Protein AF-A0A355F5K4-F1 (afdb_monomer_lite)

Radius of gyration: 19.3 Å; chains: 1; bounding box: 52×36×51 Å

Structure (mmCIF, N/CA/C/O backbone):
data_AF-A0A355F5K4-F1
#
_entry.id   AF-A0A355F5K4-F1
#
loop_
_atom_site.group_PDB
_atom_site.id
_atom_site.type_symbol
_atom_site.label_atom_id
_atom_site.label_alt_id
_atom_site.label_comp_id
_atom_site.label_asym_id
_atom_site.label_entity_id
_atom_site.label_seq_id
_atom_site.pdbx_PDB_ins_code
_atom_site.Cartn_x
_atom_site.Cartn_y
_atom_site.Cartn_z
_atom_site.occupancy
_atom_site.B_iso_or_equiv
_atom_site.auth_seq_id
_atom_site.auth_comp_id
_atom_site.auth_asym_id
_atom_site.auth_atom_id
_atom_site.pdbx_PDB_model_num
ATOM 1 N N . MET A 1 1 ? -11.980 22.132 18.152 1.00 31.72 1 MET A N 1
ATOM 2 C CA . MET A 1 1 ? -11.226 21.312 17.180 1.00 31.72 1 MET A CA 1
ATOM 3 C C . MET A 1 1 ? -9.846 21.057 17.759 1.00 31.72 1 MET A C 1
ATOM 5 O O . MET A 1 1 ? -8.986 21.920 17.673 1.00 31.72 1 MET A O 1
ATOM 9 N N . THR A 1 2 ? -9.662 19.933 18.444 1.00 28.78 2 THR A N 1
ATOM 10 C CA . THR A 1 2 ? -8.418 19.600 19.151 1.00 28.78 2 THR A CA 1
ATOM 11 C C . THR A 1 2 ? -7.725 18.471 18.403 1.00 28.78 2 THR A C 1
ATOM 13 O O . THR A 1 2 ? -8.193 17.338 18.407 1.00 28.78 2 THR A O 1
ATOM 16 N N . ARG A 1 3 ? -6.619 18.805 17.732 1.00 38.41 3 ARG A N 1
ATOM 17 C CA . ARG A 1 3 ? -5.673 17.837 17.172 1.00 38.41 3 ARG A CA 1
ATOM 18 C C . ARG A 1 3 ? -5.048 17.081 18.347 1.00 38.41 3 ARG A C 1
ATOM 20 O O . ARG A 1 3 ? -4.345 17.695 19.145 1.00 38.41 3 ARG A O 1
ATOM 27 N N . LYS A 1 4 ? -5.341 15.789 18.495 1.00 32.34 4 LYS A N 1
ATOM 28 C CA . LYS A 1 4 ? -4.621 14.920 19.432 1.00 32.34 4 LYS A CA 1
ATOM 29 C C . LYS A 1 4 ? -3.509 14.215 18.670 1.00 32.34 4 LYS A C 1
ATOM 31 O O . LYS A 1 4 ? -3.730 13.226 17.986 1.00 32.34 4 LYS A O 1
ATOM 36 N N . THR A 1 5 ? -2.322 14.791 18.774 1.00 38.12 5 THR A N 1
ATOM 37 C CA . THR A 1 5 ? -1.051 14.191 18.382 1.00 38.12 5 THR A CA 1
ATOM 38 C C . THR A 1 5 ? -0.772 13.026 19.336 1.00 38.12 5 THR A C 1
ATOM 40 O O . THR A 1 5 ? -0.577 13.260 20.528 1.00 38.12 5 THR A O 1
ATOM 43 N N . LEU A 1 6 ? -0.783 11.780 18.854 1.00 33.88 6 LEU A N 1
ATOM 44 C CA . LEU A 1 6 ? -0.252 10.649 19.619 1.00 33.88 6 LEU A CA 1
ATOM 45 C C . LEU A 1 6 ? 1.253 10.544 19.344 1.00 33.88 6 LEU A C 1
ATOM 47 O O . LEU A 1 6 ? 1.673 10.100 18.279 1.00 33.88 6 LEU A O 1
ATOM 51 N N . ALA A 1 7 ? 2.058 10.978 20.311 1.00 33.78 7 ALA A N 1
ATOM 52 C CA . ALA A 1 7 ? 3.483 10.680 20.370 1.00 33.78 7 ALA A CA 1
ATOM 53 C C . ALA A 1 7 ? 3.666 9.331 21.087 1.00 33.78 7 ALA A C 1
ATOM 55 O O . ALA A 1 7 ? 3.285 9.195 22.249 1.00 33.78 7 ALA A O 1
ATOM 56 N N . ILE A 1 8 ? 4.229 8.334 20.401 1.00 35.16 8 ILE A N 1
ATOM 57 C CA . ILE A 1 8 ? 4.564 7.021 20.973 1.00 35.16 8 ILE A CA 1
ATOM 58 C C . ILE A 1 8 ? 6.081 6.975 21.173 1.00 35.16 8 ILE A C 1
ATOM 60 O O . ILE A 1 8 ? 6.841 7.168 20.228 1.00 35.16 8 ILE A O 1
ATOM 64 N N . ALA A 1 9 ? 6.507 6.772 22.421 1.00 34.44 9 ALA A N 1
ATOM 65 C CA . ALA A 1 9 ? 7.891 6.854 22.871 1.00 34.44 9 ALA A CA 1
ATOM 66 C C . ALA A 1 9 ? 8.633 5.498 22.860 1.00 34.44 9 ALA A C 1
ATOM 68 O O . ALA A 1 9 ? 8.080 4.474 23.246 1.00 34.44 9 ALA A O 1
ATOM 69 N N . ALA A 1 10 ? 9.916 5.589 22.485 1.00 33.44 10 ALA A N 1
ATOM 70 C CA . ALA A 1 10 ? 11.109 4.852 22.931 1.00 33.44 10 ALA A CA 1
ATOM 71 C C . ALA A 1 10 ? 11.156 3.306 22.870 1.00 33.44 10 ALA A C 1
ATOM 73 O O . ALA A 1 10 ? 10.659 2.605 23.747 1.00 33.44 10 ALA A O 1
ATOM 74 N N . PHE A 1 11 ? 11.942 2.787 21.915 1.00 35.91 11 PHE A N 1
ATOM 75 C CA . PHE A 1 11 ? 12.491 1.427 21.940 1.00 35.91 11 PHE A CA 1
ATOM 76 C C . PHE A 1 11 ? 13.934 1.476 22.462 1.00 35.91 11 PHE A C 1
ATOM 78 O O . PHE A 1 11 ? 14.840 1.931 21.767 1.00 35.91 11 PHE A O 1
ATOM 85 N N . ALA A 1 12 ? 14.154 1.025 23.696 1.00 38.22 12 ALA A N 1
ATOM 86 C CA . ALA A 1 12 ? 15.488 0.744 24.213 1.00 38.22 12 ALA A CA 1
ATOM 87 C C . ALA A 1 12 ? 15.751 -0.761 24.070 1.00 38.22 12 ALA A C 1
ATOM 89 O O . ALA A 1 12 ? 15.174 -1.563 24.801 1.00 38.22 12 ALA A O 1
ATOM 90 N N . LEU A 1 13 ? 16.623 -1.150 23.139 1.00 39.88 13 LEU A N 1
ATOM 91 C CA . LEU A 1 13 ? 17.171 -2.505 23.081 1.00 39.88 13 LEU A CA 1
ATOM 92 C C . LEU A 1 13 ? 18.692 -2.436 23.033 1.00 39.88 13 LEU A C 1
ATOM 94 O O . LEU A 1 13 ? 19.302 -2.258 21.983 1.00 39.88 13 LEU A O 1
ATOM 98 N N . GLY A 1 14 ? 19.298 -2.606 24.204 1.00 42.66 14 GLY A N 1
ATOM 99 C CA . GLY A 1 14 ? 20.674 -3.055 24.311 1.00 42.66 14 GLY A CA 1
ATOM 100 C C . GLY A 1 14 ? 20.700 -4.577 24.274 1.00 42.66 14 GLY A C 1
ATOM 101 O O . GLY A 1 14 ? 20.358 -5.203 25.268 1.00 42.66 14 GLY A O 1
ATOM 102 N N . PHE A 1 15 ? 21.129 -5.163 23.158 1.00 43.34 15 PHE A N 1
ATOM 103 C CA . PHE A 1 15 ? 21.708 -6.506 23.138 1.00 43.34 15 PHE A CA 1
ATOM 104 C C . PHE A 1 15 ? 22.857 -6.538 22.130 1.00 43.34 15 PHE A C 1
ATOM 106 O O . PHE A 1 15 ? 22.666 -6.628 20.921 1.00 43.34 15 PHE A O 1
ATOM 113 N N . ALA A 1 16 ? 24.071 -6.434 22.666 1.00 42.97 16 ALA A N 1
ATOM 114 C CA . ALA A 1 16 ? 25.299 -6.728 21.954 1.00 42.97 16 ALA A CA 1
ATOM 115 C C . ALA A 1 16 ? 25.575 -8.234 22.053 1.00 42.97 16 ALA A C 1
ATOM 117 O O . ALA A 1 16 ? 26.016 -8.714 23.093 1.00 42.97 16 ALA A O 1
ATOM 118 N N . THR A 1 17 ? 25.356 -8.967 20.965 1.00 43.00 17 THR A N 1
ATOM 119 C CA . THR A 1 17 ? 26.033 -10.244 20.701 1.00 43.00 17 THR A CA 1
ATOM 120 C C . THR A 1 17 ? 26.325 -10.319 19.210 1.00 43.00 17 THR A C 1
ATOM 122 O O . THR A 1 17 ? 25.416 -10.364 18.389 1.00 43.00 17 THR A O 1
ATOM 125 N N . THR A 1 18 ? 27.600 -10.270 18.852 1.00 49.81 18 THR A N 1
ATOM 126 C CA . THR A 1 18 ? 28.104 -10.348 17.482 1.00 49.81 18 THR A CA 1
ATOM 127 C C . THR A 1 18 ? 28.277 -11.808 17.060 1.00 49.81 18 THR A C 1
ATOM 129 O O . THR A 1 18 ? 28.951 -12.578 17.738 1.00 49.81 18 THR A O 1
ATOM 132 N N . GLY A 1 19 ? 27.700 -12.179 15.912 1.00 48.78 19 GLY A N 1
ATOM 133 C CA . GLY A 1 19 ? 27.980 -13.440 15.212 1.00 48.78 19 GLY A CA 1
ATOM 134 C C . GLY A 1 19 ? 26.723 -14.166 14.720 1.00 48.78 19 GLY A C 1
ATOM 135 O O . GLY A 1 19 ? 25.988 -14.721 15.522 1.00 48.78 19 GLY A O 1
ATOM 136 N N . ALA A 1 20 ? 26.521 -14.191 13.394 1.00 44.47 20 ALA A N 1
ATOM 137 C CA . ALA A 1 20 ? 25.478 -14.921 12.641 1.00 44.47 20 ALA A CA 1
ATOM 138 C C . ALA A 1 20 ? 24.049 -14.322 12.535 1.00 44.47 20 ALA A C 1
ATOM 140 O O . ALA A 1 20 ? 23.107 -15.049 12.218 1.00 44.47 20 ALA A O 1
ATOM 141 N N . PHE A 1 21 ? 23.876 -13.005 12.699 1.00 48.97 21 PHE A N 1
ATOM 142 C CA . PHE A 1 21 ? 22.560 -12.344 12.573 1.00 48.97 21 PHE A CA 1
ATOM 143 C C . PHE A 1 21 ? 22.113 -12.046 11.127 1.00 48.97 21 PHE A C 1
ATOM 145 O O . PHE A 1 21 ? 20.921 -12.060 10.846 1.00 48.97 21 PHE A O 1
ATOM 152 N N . ALA A 1 22 ? 23.029 -11.854 10.172 1.00 49.38 22 ALA A N 1
ATOM 153 C CA . ALA A 1 22 ? 22.665 -11.317 8.852 1.00 49.38 22 ALA A CA 1
ATOM 154 C C . ALA A 1 22 ? 21.689 -12.195 8.033 1.00 49.38 22 ALA A C 1
ATOM 156 O O . ALA A 1 22 ? 20.838 -11.657 7.337 1.00 49.38 22 ALA A O 1
ATOM 157 N N . ALA A 1 23 ? 21.766 -13.529 8.137 1.00 48.91 23 ALA A N 1
ATOM 158 C CA . ALA A 1 23 ? 20.854 -14.433 7.421 1.00 48.91 23 ALA A CA 1
ATOM 159 C C . ALA A 1 23 ? 19.557 -14.740 8.196 1.00 48.91 23 ALA A C 1
ATOM 161 O O . ALA A 1 23 ? 18.556 -15.121 7.599 1.00 48.91 23 ALA A O 1
ATOM 162 N N . GLN A 1 24 ? 19.559 -14.574 9.524 1.00 50.72 24 GLN A N 1
ATOM 163 C CA . GLN A 1 24 ? 18.364 -14.773 10.353 1.00 50.72 24 GLN A CA 1
ATOM 164 C C . GLN A 1 24 ? 17.443 -13.544 10.291 1.00 50.72 24 GLN A C 1
ATOM 166 O O . GLN A 1 24 ? 16.222 -13.697 10.268 1.00 50.72 24 GLN A O 1
ATOM 171 N N . ASN A 1 25 ? 18.015 -12.341 10.163 1.00 55.59 25 ASN A N 1
ATOM 172 C CA . ASN A 1 25 ? 17.287 -11.069 10.127 1.00 55.59 25 ASN A CA 1
ATOM 173 C C . ASN A 1 25 ? 16.289 -10.939 8.962 1.00 55.59 25 ASN A C 1
ATOM 175 O O . ASN A 1 25 ? 15.303 -10.221 9.105 1.00 55.59 25 ASN A O 1
ATOM 179 N N . GLU A 1 26 ? 16.473 -11.653 7.843 1.00 61.31 26 GLU A N 1
AT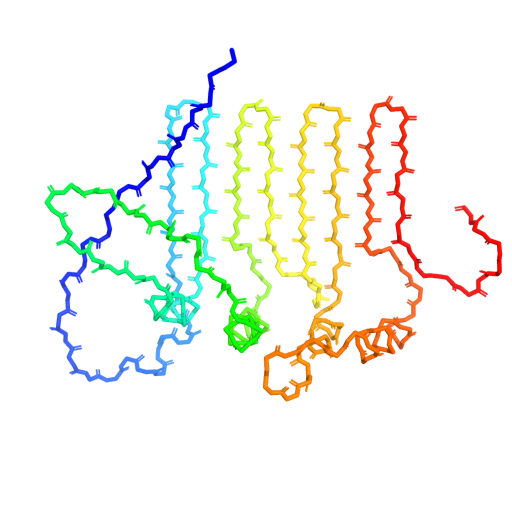OM 180 C CA . GLU A 1 26 ? 15.500 -11.624 6.734 1.00 61.31 26 GLU A CA 1
ATOM 181 C C . GLU A 1 26 ? 14.171 -12.321 7.071 1.00 61.31 26 GLU A C 1
ATOM 183 O O . GLU A 1 26 ? 13.155 -12.062 6.426 1.00 61.31 26 GLU A O 1
ATOM 188 N N . THR A 1 27 ? 14.172 -13.192 8.087 1.00 68.69 27 THR A N 1
ATOM 189 C CA . THR A 1 27 ? 12.993 -13.963 8.522 1.00 68.69 27 THR A CA 1
ATOM 190 C C . THR A 1 27 ? 12.395 -13.480 9.840 1.00 68.69 27 THR A C 1
ATOM 192 O O . THR A 1 27 ? 11.302 -13.913 10.205 1.00 68.69 27 THR A O 1
ATOM 195 N N . LEU A 1 28 ? 13.091 -12.599 10.564 1.00 85.56 28 LEU A N 1
ATOM 196 C CA . LEU A 1 28 ? 12.643 -12.083 11.854 1.00 85.56 28 LEU A CA 1
ATOM 197 C C . LEU A 1 28 ? 11.663 -10.920 11.672 1.00 85.56 28 LEU A C 1
ATOM 199 O O . LEU A 1 28 ? 11.832 -10.064 10.804 1.00 85.56 28 LEU A O 1
ATOM 203 N N . TRP A 1 29 ? 10.654 -10.876 12.542 1.00 89.94 29 TRP A N 1
ATOM 204 C CA . TRP A 1 29 ? 9.606 -9.859 12.545 1.00 89.94 29 TRP A CA 1
ATOM 205 C C . TRP A 1 29 ? 9.590 -9.112 13.874 1.00 89.94 29 TRP A C 1
ATOM 207 O O . TRP A 1 29 ? 9.665 -9.711 14.947 1.00 89.94 29 TRP A O 1
ATOM 217 N N . ILE A 1 30 ? 9.456 -7.794 13.793 1.00 88.88 30 ILE A N 1
ATOM 218 C CA . ILE A 1 30 ? 9.153 -6.925 14.921 1.00 88.88 30 ILE A CA 1
ATOM 219 C C . ILE A 1 30 ? 7.640 -6.733 14.960 1.00 88.88 30 ILE A C 1
ATOM 221 O O . ILE A 1 30 ? 7.031 -6.246 14.006 1.00 88.88 30 ILE A O 1
ATOM 225 N N . HIS A 1 31 ? 7.048 -7.104 16.091 1.00 91.38 31 HIS A N 1
ATOM 226 C CA . HIS A 1 31 ? 5.632 -6.923 16.379 1.00 91.38 31 HIS A CA 1
ATOM 227 C C . HIS A 1 31 ? 5.477 -5.834 17.437 1.00 91.38 31 HIS A C 1
ATOM 229 O O . HIS A 1 31 ? 5.887 -6.010 18.584 1.00 91.38 31 HIS A O 1
ATOM 235 N N . VAL A 1 32 ? 4.872 -4.713 17.062 1.00 88.00 32 VAL A N 1
ATOM 236 C CA . VAL A 1 32 ? 4.508 -3.635 17.981 1.00 88.00 32 VAL A CA 1
ATOM 237 C C . VAL A 1 32 ? 2.998 -3.639 18.128 1.00 88.00 32 VAL A C 1
ATOM 239 O O . VAL A 1 32 ? 2.265 -3.541 17.145 1.00 88.00 32 VAL A O 1
ATOM 242 N N . HIS A 1 33 ? 2.532 -3.759 19.366 1.00 85.94 33 HIS A N 1
ATOM 243 C CA . HIS A 1 33 ? 1.116 -3.759 19.684 1.00 85.94 33 HIS A CA 1
ATOM 244 C C . HIS A 1 33 ? 0.850 -2.720 20.767 1.00 85.94 33 HIS A C 1
ATOM 246 O O . HIS A 1 33 ? 1.341 -2.848 21.888 1.00 85.94 33 HIS A O 1
ATOM 252 N N . VAL A 1 34 ? 0.077 -1.694 20.433 1.00 84.94 34 VAL A N 1
ATOM 253 C CA . VAL A 1 34 ? -0.289 -0.618 21.353 1.00 84.94 34 VAL A CA 1
ATOM 254 C C . VAL A 1 34 ? -1.783 -0.712 21.608 1.00 84.94 34 VAL A C 1
ATOM 256 O O . VAL A 1 34 ? -2.580 -0.680 20.674 1.00 84.94 34 VAL A O 1
ATOM 259 N N . LYS A 1 35 ? -2.147 -0.858 22.881 1.00 82.56 35 LYS A N 1
ATOM 260 C CA . LYS A 1 35 ? -3.529 -0.797 23.355 1.00 82.56 35 LYS A CA 1
ATOM 261 C C . LYS A 1 35 ? -3.671 0.460 24.194 1.00 82.56 35 LYS A C 1
ATOM 263 O O . LYS A 1 35 ? -3.016 0.547 25.231 1.00 82.56 35 LYS A O 1
ATOM 268 N N . ASP A 1 36 ? -4.517 1.389 23.769 1.00 75.19 36 ASP A N 1
ATOM 269 C CA . ASP A 1 36 ? -4.906 2.528 24.598 1.00 75.19 36 ASP A CA 1
ATOM 270 C C . ASP A 1 36 ? -6.361 2.348 25.047 1.00 75.19 36 ASP A C 1
ATOM 272 O O . ASP A 1 36 ? -7.310 2.463 24.265 1.00 75.19 36 ASP A O 1
ATOM 276 N N . GLY A 1 37 ? -6.526 1.978 26.319 1.00 72.56 37 GLY A N 1
ATOM 277 C CA . GLY A 1 37 ? -7.832 1.738 26.926 1.00 72.56 37 GLY A CA 1
ATOM 278 C C . GLY A 1 37 ? -8.694 0.728 26.155 1.00 72.56 37 GLY A C 1
ATOM 279 O O . GLY A 1 37 ? -8.250 -0.379 25.841 1.00 72.56 37 GLY A O 1
ATOM 280 N N . LYS A 1 38 ? -9.958 1.094 25.907 1.00 66.19 38 LYS A N 1
ATOM 281 C CA . LYS A 1 38 ? -10.920 0.304 25.114 1.00 66.19 38 LYS A CA 1
ATOM 282 C C . LYS A 1 38 ? -11.055 0.786 23.667 1.00 66.19 38 LYS A C 1
ATOM 284 O O . LYS A 1 38 ? -11.727 0.116 22.889 1.00 66.19 38 LYS A O 1
ATOM 289 N N . ASP A 1 39 ? -10.443 1.917 23.329 1.00 71.50 39 ASP A N 1
ATOM 290 C CA . ASP A 1 39 ? -10.912 2.746 22.218 1.00 71.50 39 ASP A CA 1
ATOM 291 C C . ASP A 1 39 ? -9.967 2.720 21.014 1.00 71.50 39 ASP A C 1
ATOM 293 O O . ASP A 1 39 ? -10.422 2.988 19.903 1.00 71.50 39 ASP A O 1
ATOM 297 N N . SER A 1 40 ? -8.692 2.342 21.201 1.00 77.06 40 SER A N 1
ATOM 298 C CA . SER A 1 40 ? -7.765 2.167 20.081 1.00 77.06 40 SER A CA 1
ATOM 299 C C . SER A 1 40 ? -6.794 0.995 20.248 1.00 77.06 40 SER A C 1
ATOM 301 O O . SER A 1 40 ? -6.243 0.723 21.322 1.00 77.06 40 SER A O 1
ATOM 303 N N . ASN A 1 41 ? -6.584 0.288 19.140 1.00 86.62 41 ASN A N 1
ATOM 304 C CA . ASN A 1 41 ? -5.643 -0.806 19.006 1.00 86.62 41 ASN A CA 1
ATOM 305 C C . ASN A 1 41 ? -4.784 -0.612 17.756 1.00 86.62 41 ASN A C 1
ATOM 307 O O . ASN A 1 41 ? -5.283 -0.625 16.631 1.00 86.62 41 ASN A O 1
ATOM 311 N N . VAL A 1 42 ? -3.474 -0.500 17.945 1.00 89.00 42 VAL A N 1
ATOM 312 C CA . VAL A 1 42 ? -2.508 -0.394 16.851 1.00 89.00 42 VAL A CA 1
ATOM 313 C C . VAL A 1 42 ? -1.645 -1.644 16.834 1.00 89.00 42 VAL A C 1
ATOM 315 O O . VAL A 1 42 ? -1.049 -2.017 17.839 1.00 89.00 42 VAL A O 1
ATOM 318 N N . SER A 1 43 ? -1.577 -2.304 15.684 1.00 88.69 43 SER A N 1
ATOM 319 C CA . SER A 1 43 ? -0.706 -3.447 15.422 1.00 88.69 43 SER A CA 1
ATOM 320 C C . SER A 1 43 ? 0.189 -3.136 14.232 1.00 88.69 43 SER A C 1
ATOM 322 O O . SER A 1 43 ? -0.297 -2.905 13.125 1.00 88.69 43 SER A O 1
ATOM 324 N N . ILE A 1 44 ? 1.495 -3.157 14.452 1.00 90.50 44 ILE A N 1
ATOM 325 C CA . ILE A 1 44 ? 2.511 -2.960 13.425 1.00 90.50 44 ILE A CA 1
ATOM 326 C C . ILE A 1 44 ? 3.378 -4.220 13.404 1.00 90.50 44 ILE A C 1
ATOM 328 O O . ILE A 1 44 ? 3.959 -4.590 14.419 1.00 90.50 44 ILE A O 1
ATOM 332 N N . ASN A 1 45 ? 3.443 -4.899 12.262 1.00 91.88 45 ASN A N 1
ATOM 333 C CA . ASN A 1 45 ? 4.249 -6.099 12.053 1.00 91.88 45 ASN A CA 1
ATOM 334 C C . ASN A 1 45 ? 5.212 -5.825 10.902 1.00 91.88 45 ASN A C 1
ATOM 336 O O . ASN A 1 45 ? 4.805 -5.823 9.742 1.00 91.88 45 ASN A O 1
ATOM 340 N N . LEU A 1 46 ? 6.479 -5.579 11.208 1.00 90.00 46 LEU A N 1
ATOM 341 C CA . LEU A 1 46 ? 7.479 -5.227 10.204 1.00 90.00 46 LEU A CA 1
ATOM 342 C C . LEU A 1 46 ? 8.596 -6.267 10.221 1.00 90.00 46 LEU A C 1
ATOM 344 O O . LEU A 1 46 ? 9.038 -6.643 11.307 1.00 90.00 46 LEU A O 1
ATOM 348 N N . PRO A 1 47 ? 9.080 -6.735 9.062 1.00 88.75 47 PRO A N 1
ATOM 349 C CA . PRO A 1 47 ? 10.300 -7.527 9.036 1.00 88.75 47 PRO A CA 1
ATOM 350 C C . PRO A 1 47 ? 11.461 -6.667 9.555 1.00 88.75 47 PRO A C 1
ATOM 352 O O . PRO A 1 47 ? 11.508 -5.462 9.292 1.00 88.75 47 PRO A O 1
ATOM 355 N N . VAL A 1 48 ? 12.400 -7.279 10.278 1.00 88.12 48 VAL A N 1
ATOM 356 C CA . VAL A 1 48 ? 13.562 -6.571 10.845 1.00 88.12 48 VAL A CA 1
ATOM 357 C C . VAL A 1 48 ? 14.321 -5.810 9.758 1.00 88.12 48 VAL A C 1
ATOM 359 O O . VAL A 1 48 ? 14.665 -4.652 9.971 1.00 88.12 48 VAL A O 1
ATOM 362 N N . SER A 1 49 ? 14.469 -6.392 8.564 1.00 84.31 49 SER A N 1
ATOM 363 C CA . SER A 1 49 ? 15.112 -5.739 7.416 1.00 84.31 49 SER A CA 1
ATOM 364 C C . SER A 1 49 ? 14.473 -4.394 7.041 1.00 84.31 49 SER A C 1
ATOM 366 O O . SER A 1 49 ? 15.176 -3.433 6.750 1.00 84.31 49 SER A O 1
ATOM 368 N N . LEU A 1 50 ? 13.138 -4.292 7.098 1.00 84.31 50 LEU A N 1
ATOM 369 C CA . LEU A 1 50 ? 12.436 -3.042 6.798 1.00 84.31 50 LEU A CA 1
ATOM 370 C C . LEU A 1 50 ? 12.683 -2.000 7.891 1.00 84.31 50 LEU A C 1
ATOM 372 O O . LEU A 1 50 ? 12.860 -0.824 7.588 1.00 84.31 50 LEU A O 1
ATOM 376 N N . VAL A 1 51 ? 12.722 -2.427 9.155 1.00 84.12 51 VAL A N 1
ATOM 377 C CA . VAL A 1 51 ? 13.041 -1.534 10.275 1.00 84.12 51 VAL A CA 1
ATOM 378 C C . VAL A 1 51 ? 14.483 -1.037 10.181 1.00 84.12 51 VAL A C 1
ATOM 380 O O . VAL A 1 51 ? 14.716 0.142 10.416 1.00 84.12 51 VAL A O 1
ATOM 383 N N . GLU A 1 52 ? 15.435 -1.882 9.779 1.00 82.38 52 GLU A N 1
ATOM 384 C CA . GLU A 1 52 ? 16.827 -1.486 9.518 1.00 82.38 52 GLU A CA 1
ATOM 385 C C . GLU A 1 52 ? 16.916 -0.450 8.385 1.00 82.38 52 GLU A C 1
ATOM 387 O O . GLU A 1 52 ? 17.581 0.577 8.543 1.00 82.38 52 GLU A O 1
ATOM 392 N N . THR A 1 53 ? 16.187 -0.666 7.282 1.00 78.69 53 THR A N 1
ATOM 393 C CA . THR A 1 53 ? 16.081 0.301 6.178 1.00 78.69 53 THR A CA 1
ATOM 394 C C . THR A 1 53 ? 15.524 1.643 6.663 1.00 78.69 53 THR A C 1
ATOM 396 O O . THR A 1 53 ? 16.070 2.691 6.324 1.00 78.69 53 THR A O 1
ATOM 399 N N . MET A 1 54 ? 14.472 1.626 7.489 1.00 74.75 54 MET A N 1
ATOM 400 C CA . MET A 1 54 ? 13.850 2.840 8.030 1.00 74.75 54 MET A CA 1
ATOM 401 C C . MET A 1 54 ? 14.716 3.538 9.083 1.00 74.75 54 MET A C 1
ATOM 403 O O . MET A 1 54 ? 14.731 4.763 9.142 1.00 74.75 54 MET A O 1
ATOM 407 N N . ALA A 1 55 ? 15.450 2.793 9.911 1.00 74.31 55 ALA A N 1
ATOM 408 C CA . ALA A 1 55 ? 16.294 3.351 10.966 1.00 74.31 55 ALA A CA 1
ATOM 409 C C . ALA A 1 55 ? 17.398 4.259 10.406 1.00 74.31 55 ALA A C 1
ATOM 411 O O . ALA A 1 55 ? 17.734 5.260 11.031 1.00 74.31 55 ALA A O 1
ATOM 412 N N . GLY A 1 56 ? 17.910 3.957 9.207 1.00 65.12 56 GLY A N 1
ATOM 413 C CA . GLY A 1 56 ? 18.848 4.832 8.500 1.00 65.12 56 GLY A CA 1
ATOM 414 C C . GLY A 1 56 ? 18.256 6.188 8.089 1.00 65.12 56 GLY A C 1
ATOM 415 O O . GLY A 1 56 ? 19.011 7.142 7.919 1.00 65.12 56 GLY A O 1
ATOM 416 N N . SER A 1 57 ? 16.928 6.280 7.968 1.00 59.72 57 SER A N 1
ATOM 417 C CA . SER A 1 57 ? 16.181 7.500 7.625 1.00 59.72 57 SER A CA 1
ATOM 418 C C . SER A 1 57 ? 15.598 8.221 8.849 1.00 59.72 57 SER A C 1
ATOM 420 O O . SER A 1 57 ? 15.042 9.303 8.713 1.00 59.72 57 SER A O 1
ATOM 422 N N . ILE A 1 58 ? 15.687 7.648 10.055 1.00 57.16 58 ILE A N 1
ATOM 423 C CA . ILE A 1 58 ? 15.192 8.284 11.284 1.00 57.16 58 ILE A CA 1
ATOM 424 C C . ILE A 1 58 ? 16.358 9.026 11.949 1.00 57.16 58 ILE A C 1
ATOM 426 O O . ILE A 1 58 ? 17.211 8.430 12.605 1.00 57.16 58 ILE A O 1
ATOM 430 N N . SER A 1 59 ? 16.394 10.352 11.805 1.00 49.22 59 SER A N 1
ATOM 431 C CA . SER A 1 59 ? 17.398 11.200 12.456 1.00 49.22 59 SER A CA 1
ATOM 432 C C . SER A 1 59 ? 17.158 11.292 13.969 1.00 49.22 59 SER A C 1
ATOM 434 O O . SER A 1 59 ? 16.306 12.042 14.445 1.00 49.22 59 SER A O 1
ATOM 436 N N . THR A 1 60 ? 17.932 10.557 14.769 1.00 48.81 60 THR A N 1
ATOM 437 C CA . THR A 1 60 ? 17.916 10.684 16.234 1.00 48.81 60 THR A CA 1
ATOM 438 C C . THR A 1 60 ? 18.870 11.791 16.685 1.00 48.81 60 THR A C 1
ATOM 440 O O . THR A 1 60 ? 19.950 11.524 17.217 1.00 48.81 60 THR A O 1
ATOM 443 N N . LYS A 1 61 ? 18.496 13.064 16.514 1.00 42.78 61 LYS A N 1
ATOM 444 C CA . LYS A 1 61 ? 19.097 14.112 17.354 1.00 42.78 61 LYS A CA 1
ATOM 445 C C . LYS A 1 61 ? 18.480 14.002 18.744 1.00 42.78 61 LYS A C 1
ATOM 447 O O . LYS A 1 61 ? 17.411 14.547 18.998 1.00 42.78 61 LYS A O 1
ATOM 452 N N . ALA A 1 62 ? 19.155 13.267 19.624 1.00 43.09 62 ALA A N 1
ATOM 453 C CA . ALA A 1 62 ? 18.854 13.216 21.048 1.00 43.09 62 ALA A CA 1
ATOM 454 C C . ALA A 1 62 ? 19.189 14.578 21.688 1.00 43.09 62 ALA A C 1
ATOM 456 O O . ALA A 1 62 ? 20.282 14.785 22.207 1.00 43.09 62 ALA A O 1
ATOM 457 N N . GLY A 1 63 ? 18.274 15.539 21.554 1.00 39.94 63 GLY A N 1
ATOM 458 C CA . GLY A 1 63 ? 18.203 16.724 22.408 1.00 39.94 63 GLY A CA 1
ATOM 459 C C . GLY A 1 63 ? 17.354 16.411 23.640 1.00 39.94 63 GLY A C 1
ATOM 460 O O . GLY A 1 63 ? 16.544 15.493 23.602 1.00 39.94 63 GLY A O 1
ATOM 461 N N . GLU A 1 64 ? 17.549 17.157 24.722 1.00 45.94 64 GLU A N 1
ATOM 462 C CA . GLU A 1 64 ? 17.070 16.890 26.092 1.00 45.94 64 GLU A CA 1
ATOM 463 C C . GLU A 1 64 ? 15.537 16.772 26.282 1.00 45.94 64 GLU A C 1
ATOM 465 O O . GLU A 1 64 ? 15.083 16.481 27.385 1.00 45.94 64 GLU A O 1
ATOM 470 N N . ASP A 1 65 ? 14.744 16.872 25.214 1.00 41.53 65 ASP A N 1
ATOM 471 C CA . ASP A 1 65 ? 13.319 16.551 25.193 1.00 41.53 65 ASP A CA 1
ATOM 472 C C . ASP A 1 65 ? 13.092 15.254 24.407 1.00 41.53 65 ASP A C 1
ATOM 474 O O . ASP A 1 65 ? 13.266 15.194 23.190 1.00 41.53 65 ASP A O 1
ATOM 478 N N . SER A 1 66 ? 12.686 14.196 25.113 1.00 38.31 66 SER A N 1
ATOM 479 C CA . SER A 1 66 ? 12.493 12.827 24.601 1.00 38.31 66 SER A CA 1
ATOM 480 C C . SER A 1 66 ? 11.271 12.674 23.677 1.00 38.31 66 SER A C 1
ATOM 482 O O . SER A 1 66 ? 10.441 11.784 23.860 1.00 38.31 66 SER A O 1
ATOM 484 N N . GLN A 1 67 ? 11.125 13.550 22.687 1.00 42.41 67 GLN A N 1
ATOM 485 C CA . GLN A 1 67 ? 10.122 13.438 21.637 1.00 42.41 67 GLN A CA 1
ATOM 486 C C . GLN A 1 67 ? 10.799 12.921 20.368 1.00 42.41 67 GLN A C 1
ATOM 488 O O . GLN A 1 67 ? 11.674 13.573 19.801 1.00 42.41 67 GLN A O 1
ATOM 493 N N . LEU A 1 68 ? 10.383 11.736 19.913 1.00 43.16 68 LEU A N 1
ATOM 494 C CA . LEU A 1 68 ? 10.703 11.245 18.576 1.00 43.16 68 LEU A CA 1
ATOM 495 C C . LEU A 1 68 ? 10.062 12.201 17.568 1.00 43.16 68 LEU A C 1
ATOM 497 O O . LEU A 1 68 ? 8.858 12.148 17.319 1.00 43.16 68 LEU A O 1
ATOM 501 N N . ARG A 1 69 ? 10.859 13.119 17.027 1.00 42.56 69 ARG A N 1
ATOM 502 C CA . ARG A 1 69 ? 10.448 13.958 15.908 1.00 42.56 69 ARG A CA 1
ATOM 503 C C . ARG A 1 69 ? 10.714 13.161 14.639 1.00 42.56 69 ARG A C 1
ATOM 505 O O . ARG A 1 69 ? 11.864 12.974 14.259 1.00 42.56 69 ARG A O 1
ATOM 512 N N . LEU A 1 70 ? 9.652 12.681 13.997 1.00 46.88 70 LEU A N 1
ATOM 513 C CA . LEU A 1 70 ? 9.712 12.411 12.565 1.00 46.88 70 LEU A CA 1
ATOM 514 C C . LEU A 1 70 ? 9.897 13.793 11.929 1.00 46.88 70 LEU A C 1
ATOM 516 O O . LEU A 1 70 ? 8.982 14.614 11.982 1.00 46.88 70 LEU A O 1
ATOM 520 N N . ASN A 1 71 ? 11.113 14.122 11.494 1.00 45.88 71 ASN A N 1
ATOM 521 C CA . ASN A 1 71 ? 11.338 15.356 10.747 1.00 45.88 71 ASN A CA 1
ATOM 522 C C . ASN A 1 71 ? 10.453 15.338 9.485 1.00 45.88 71 ASN A C 1
ATOM 524 O O . ASN A 1 71 ? 10.145 14.258 8.977 1.00 45.88 71 ASN A O 1
ATOM 528 N N . ASP A 1 72 ? 10.095 16.516 8.962 1.00 48.59 72 ASP A N 1
ATOM 529 C CA . ASP A 1 72 ? 9.635 16.701 7.571 1.00 48.59 72 ASP A CA 1
ATOM 530 C C . ASP A 1 72 ? 10.799 16.377 6.604 1.00 48.59 72 ASP A C 1
ATOM 532 O O . ASP A 1 72 ? 11.275 17.231 5.862 1.00 48.59 72 ASP A O 1
ATOM 536 N N . GLU A 1 73 ? 11.367 15.175 6.699 1.00 54.69 73 GLU A N 1
ATOM 537 C CA . GLU A 1 73 ? 12.401 14.697 5.790 1.00 54.69 73 GLU A CA 1
ATOM 538 C C . GLU A 1 73 ? 11.725 14.109 4.552 1.00 54.69 73 GLU A C 1
ATOM 540 O O . GLU A 1 73 ? 10.865 13.228 4.642 1.00 54.69 73 GLU A O 1
ATOM 545 N N . ASP A 1 74 ? 12.123 14.623 3.389 1.00 63.84 74 ASP A N 1
ATOM 546 C CA . ASP A 1 74 ? 11.701 14.105 2.096 1.00 63.84 74 ASP A CA 1
ATOM 547 C C . ASP A 1 74 ? 12.172 12.648 1.963 1.00 63.84 74 ASP A C 1
ATOM 549 O O . ASP A 1 74 ? 13.372 12.361 1.948 1.00 63.84 74 ASP A O 1
ATOM 553 N N . ILE A 1 75 ? 11.228 11.706 1.870 1.00 72.38 75 ILE A N 1
ATOM 554 C CA . ILE A 1 75 ? 11.555 10.306 1.585 1.00 72.38 75 ILE A CA 1
ATOM 555 C C . ILE A 1 75 ? 11.969 10.216 0.116 1.00 72.38 75 ILE A C 1
ATOM 557 O O . ILE A 1 75 ? 11.145 10.398 -0.783 1.00 72.38 75 ILE A O 1
ATOM 561 N N . SER A 1 76 ? 13.238 9.891 -0.124 1.00 83.75 76 SER A N 1
ATOM 562 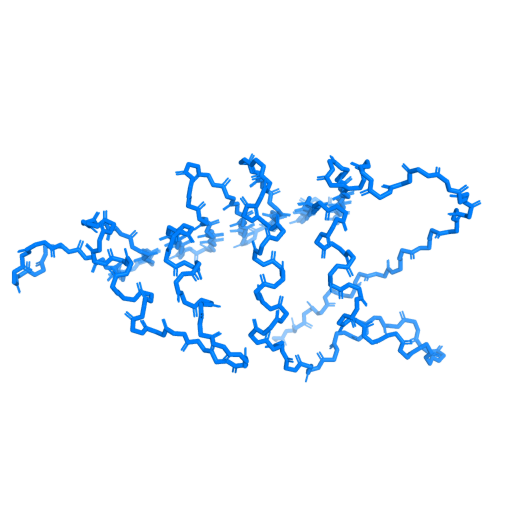C CA . SER A 1 76 ? 13.751 9.689 -1.476 1.00 83.75 76 SER A CA 1
ATOM 563 C C . SER A 1 76 ? 13.089 8.471 -2.140 1.00 83.75 76 SER A C 1
ATOM 565 O O . SER A 1 76 ? 12.769 7.465 -1.496 1.00 83.75 76 SER A O 1
ATOM 567 N N . VAL A 1 77 ? 12.934 8.500 -3.461 1.00 85.81 77 VAL A N 1
ATOM 568 C CA . VAL A 1 77 ? 12.561 7.333 -4.273 1.00 85.81 77 VAL A CA 1
ATOM 569 C C . VAL A 1 77 ? 13.551 6.187 -4.059 1.00 85.81 77 VAL A C 1
ATOM 571 O O . VAL A 1 77 ? 13.165 5.017 -4.098 1.00 85.81 77 VAL A O 1
ATOM 574 N N . ALA A 1 78 ? 14.824 6.488 -3.792 1.00 86.31 78 ALA A N 1
ATOM 575 C CA . ALA A 1 78 ? 15.807 5.468 -3.443 1.00 86.31 78 ALA A CA 1
ATOM 576 C C . ALA A 1 78 ? 15.461 4.724 -2.146 1.00 86.31 78 ALA A C 1
ATOM 578 O O . ALA A 1 78 ? 15.595 3.498 -2.104 1.00 86.31 78 ALA A O 1
ATOM 579 N N . ASP A 1 79 ? 14.978 5.425 -1.124 1.00 83.31 79 ASP A N 1
ATOM 580 C CA . ASP A 1 79 ? 14.557 4.809 0.134 1.00 83.31 79 ASP A CA 1
ATOM 581 C C . ASP A 1 79 ? 13.225 4.076 -0.023 1.00 83.31 79 ASP A C 1
ATOM 583 O O . ASP A 1 79 ? 13.119 2.927 0.412 1.00 83.31 79 ASP A O 1
ATOM 587 N N . LEU A 1 80 ? 12.270 4.639 -0.776 1.00 86.56 80 LEU A N 1
ATOM 588 C CA . LEU A 1 80 ? 11.045 3.926 -1.165 1.00 86.56 80 LEU A CA 1
ATOM 589 C C . LEU A 1 80 ? 11.361 2.611 -1.882 1.00 86.56 80 LEU A C 1
ATOM 591 O O . LEU A 1 80 ? 10.744 1.588 -1.595 1.00 86.56 80 LEU A O 1
ATOM 595 N N . ARG A 1 81 ? 12.355 2.603 -2.776 1.00 90.00 81 ARG A N 1
ATOM 596 C CA . ARG A 1 81 ? 12.809 1.399 -3.485 1.00 90.00 81 ARG A CA 1
ATOM 597 C C . ARG A 1 81 ? 13.390 0.355 -2.537 1.00 90.00 81 ARG A C 1
ATOM 599 O O . ARG A 1 81 ? 13.113 -0.831 -2.714 1.00 90.00 81 ARG A O 1
ATOM 606 N N . LYS A 1 82 ? 14.171 0.757 -1.530 1.00 88.19 82 LYS A N 1
ATOM 607 C CA . LYS A 1 82 ? 14.691 -0.172 -0.509 1.00 88.19 82 LYS A CA 1
ATOM 608 C C . LYS A 1 82 ? 13.553 -0.750 0.334 1.00 88.19 82 LYS A C 1
ATOM 610 O O . LYS A 1 82 ? 13.424 -1.969 0.416 1.00 88.19 82 LYS A O 1
ATOM 615 N N . MET A 1 83 ? 12.683 0.112 0.862 1.00 87.06 83 MET A N 1
ATOM 616 C CA . MET A 1 83 ? 11.527 -0.292 1.668 1.00 87.06 83 MET A CA 1
ATOM 617 C C . MET A 1 83 ? 10.605 -1.235 0.891 1.00 87.06 83 MET A C 1
ATOM 619 O O . MET A 1 83 ? 10.208 -2.287 1.392 1.00 87.06 83 MET A O 1
ATOM 623 N N . TRP A 1 84 ? 10.300 -0.893 -0.363 1.00 91.44 84 TRP A N 1
ATOM 624 C CA . TRP A 1 84 ? 9.487 -1.726 -1.239 1.00 91.44 84 TRP A CA 1
ATOM 625 C C . TRP A 1 84 ? 10.137 -3.081 -1.502 1.00 91.44 84 TRP A C 1
ATOM 627 O O . TRP A 1 84 ? 9.462 -4.106 -1.434 1.00 91.44 84 TRP A O 1
ATOM 637 N N . ASN A 1 85 ? 11.447 -3.115 -1.752 1.00 90.81 85 ASN A N 1
ATOM 638 C CA . ASN A 1 85 ? 12.160 -4.370 -1.937 1.00 90.81 85 ASN A CA 1
ATOM 639 C C . ASN A 1 85 ? 12.023 -5.276 -0.712 1.00 90.81 85 ASN A C 1
ATOM 641 O O . ASN A 1 85 ? 11.828 -6.481 -0.885 1.00 90.81 85 ASN A O 1
ATOM 645 N N . ASP A 1 86 ? 12.107 -4.732 0.500 1.00 88.44 86 ASP A N 1
ATOM 646 C CA . ASP A 1 86 ? 11.929 -5.514 1.725 1.00 88.44 86 ASP A CA 1
ATOM 647 C C . ASP A 1 86 ? 10.504 -6.055 1.834 1.00 88.44 86 ASP A C 1
ATOM 649 O O . ASP A 1 86 ? 10.324 -7.258 2.007 1.00 88.44 86 ASP A O 1
ATOM 653 N N . VAL A 1 87 ? 9.491 -5.208 1.628 1.00 89.81 87 VAL A N 1
ATOM 654 C CA . VAL A 1 87 ? 8.071 -5.603 1.644 1.00 89.81 87 VAL A CA 1
ATOM 655 C C . VAL A 1 87 ? 7.757 -6.660 0.583 1.00 89.81 87 VAL A C 1
ATOM 657 O O . VAL A 1 87 ? 7.068 -7.642 0.868 1.00 89.81 87 VAL A O 1
ATOM 660 N N . ARG A 1 88 ? 8.262 -6.493 -0.643 1.00 90.19 88 ARG A N 1
ATOM 661 C CA . ARG A 1 88 ? 7.982 -7.380 -1.778 1.00 90.19 88 ARG A CA 1
ATOM 662 C C . ARG A 1 88 ? 8.505 -8.794 -1.541 1.00 90.19 88 ARG A C 1
ATOM 664 O O . ARG A 1 88 ? 7.795 -9.743 -1.885 1.00 90.19 88 ARG A O 1
ATOM 671 N N . ARG A 1 89 ? 9.703 -8.928 -0.952 1.00 90.06 89 ARG A N 1
ATOM 672 C CA . ARG A 1 89 ? 10.350 -10.222 -0.653 1.00 90.06 89 ARG A CA 1
ATOM 673 C C . ARG A 1 89 ? 9.650 -11.005 0.457 1.00 90.06 89 ARG A C 1
ATOM 675 O O . ARG A 1 89 ? 9.776 -12.225 0.488 1.00 90.06 89 ARG A O 1
ATOM 682 N N . GLN A 1 90 ? 8.903 -10.337 1.336 1.00 88.56 90 GLN A N 1
ATOM 683 C CA . GLN A 1 90 ? 8.172 -11.022 2.401 1.00 88.56 90 GLN A CA 1
ATOM 684 C C . GLN A 1 90 ? 7.030 -11.890 1.857 1.00 88.56 90 GLN A C 1
ATOM 686 O O . GLN A 1 90 ? 6.516 -11.623 0.772 1.00 88.56 90 GLN A O 1
ATOM 691 N N . PRO A 1 91 ? 6.569 -12.912 2.594 1.00 90.38 91 PRO A N 1
ATOM 692 C CA . PRO A 1 91 ? 5.302 -13.568 2.292 1.00 90.38 91 PRO A CA 1
ATOM 693 C C . PRO A 1 91 ? 4.116 -12.604 2.462 1.00 90.38 91 PRO A C 1
ATOM 695 O O . PRO A 1 91 ? 4.253 -11.442 2.856 1.00 90.38 91 PRO A O 1
ATOM 698 N N . ASP A 1 92 ? 2.920 -13.095 2.158 1.00 94.38 92 ASP A N 1
ATOM 699 C CA . ASP A 1 92 ? 1.683 -12.363 2.403 1.00 94.38 92 ASP A CA 1
ATOM 700 C C . ASP A 1 92 ? 1.520 -12.034 3.896 1.00 94.38 92 ASP A C 1
ATOM 702 O O . ASP A 1 92 ? 1.273 -12.907 4.726 1.00 94.38 92 ASP A O 1
ATOM 706 N N . ALA A 1 93 ? 1.622 -10.749 4.246 1.00 93.12 93 ALA A N 1
ATOM 707 C CA . ALA A 1 93 ? 1.593 -10.277 5.631 1.00 93.12 93 ALA A CA 1
ATOM 708 C C . ALA A 1 93 ? 0.767 -8.995 5.807 1.00 93.12 93 ALA A C 1
ATOM 710 O O . ALA A 1 93 ? 0.440 -8.302 4.842 1.00 93.12 93 ALA A O 1
ATOM 711 N N . THR A 1 94 ? 0.314 -8.738 7.031 1.00 93.75 94 THR A N 1
ATOM 712 C CA . THR A 1 94 ? -0.350 -7.478 7.391 1.00 93.75 94 THR A CA 1
ATOM 713 C C . THR A 1 94 ? 0.636 -6.639 8.164 1.00 93.75 94 THR A C 1
ATOM 715 O O . THR A 1 94 ? 0.972 -6.989 9.292 1.00 93.75 94 THR A O 1
ATOM 718 N N . PHE A 1 95 ? 1.070 -5.543 7.557 1.00 90.88 95 PHE A N 1
ATOM 719 C CA . PHE A 1 95 ? 2.131 -4.717 8.110 1.00 90.88 95 PHE A CA 1
ATOM 720 C C . PHE A 1 95 ? 1.603 -3.723 9.127 1.00 90.88 95 PHE A C 1
ATOM 722 O O . PHE A 1 95 ? 2.226 -3.513 10.158 1.00 90.88 95 PHE A O 1
ATOM 729 N N . ILE A 1 96 ? 0.440 -3.133 8.855 1.00 91.38 96 ILE A N 1
ATOM 730 C CA . ILE A 1 96 ? -0.153 -2.116 9.721 1.00 91.38 96 ILE A CA 1
ATOM 731 C C . ILE A 1 96 ? -1.638 -2.416 9.879 1.00 91.38 96 ILE A C 1
ATOM 733 O O . ILE A 1 96 ? -2.335 -2.752 8.918 1.00 91.38 96 ILE A O 1
ATOM 737 N N . THR A 1 97 ? -2.125 -2.318 11.106 1.00 90.62 97 THR A N 1
ATOM 738 C CA . THR A 1 97 ? -3.542 -2.233 11.445 1.00 90.62 97 THR A CA 1
ATOM 739 C C . THR A 1 97 ? -3.697 -1.173 12.522 1.00 90.62 97 THR A C 1
ATOM 741 O O . THR A 1 97 ? -3.119 -1.294 13.596 1.00 90.62 97 THR A O 1
ATOM 744 N N . VAL A 1 98 ? -4.466 -0.140 12.221 1.00 90.69 98 VAL A N 1
ATOM 745 C CA . VAL A 1 98 ? -4.942 0.849 13.184 1.00 90.69 98 VAL A CA 1
ATOM 746 C C . VAL A 1 98 ? -6.438 0.618 13.289 1.00 90.69 98 VAL A C 1
ATOM 748 O O . VAL A 1 98 ? -7.126 0.642 12.273 1.00 90.69 98 VAL A O 1
ATOM 751 N N . ASP A 1 99 ? -6.915 0.314 14.485 1.00 87.62 99 ASP A N 1
ATOM 752 C CA . ASP A 1 99 ? -8.327 0.102 14.783 1.00 87.62 99 ASP A CA 1
ATOM 753 C C . ASP A 1 99 ? -8.701 1.079 15.896 1.00 87.62 99 ASP A C 1
ATOM 755 O O . ASP A 1 99 ? -8.310 0.890 17.047 1.00 87.62 99 ASP A O 1
ATOM 759 N N . ASP A 1 100 ? -9.357 2.172 15.529 1.00 85.00 100 ASP A N 1
ATOM 760 C CA . ASP A 1 100 ? -9.857 3.204 16.431 1.00 85.00 100 ASP A CA 1
ATOM 761 C C . ASP A 1 100 ? -11.393 3.203 16.370 1.00 85.00 100 ASP A C 1
ATOM 763 O O . ASP A 1 100 ? -12.022 2.701 15.438 1.00 85.00 100 ASP A O 1
ATOM 767 N N . THR A 1 101 ? -12.033 3.823 17.350 1.00 84.19 101 THR A N 1
ATOM 768 C CA . THR A 1 101 ? -13.491 3.882 17.506 1.00 84.19 101 THR A CA 1
ATOM 769 C C . THR A 1 101 ? -14.203 4.497 16.290 1.00 84.19 101 THR A C 1
ATOM 771 O O . THR A 1 101 ? -15.416 4.333 16.110 1.00 84.19 101 THR A O 1
ATOM 774 N N . HIS A 1 102 ? -13.495 5.267 15.461 1.00 83.62 102 HIS A N 1
ATOM 775 C CA . HIS A 1 102 ? -14.061 5.975 14.308 1.00 83.62 102 HIS A CA 1
ATOM 776 C C . HIS A 1 102 ? -13.384 5.669 12.978 1.00 83.62 102 HIS A C 1
ATOM 778 O O . HIS A 1 102 ? -13.936 6.055 11.945 1.00 83.62 102 HIS A O 1
ATOM 784 N N . SER A 1 103 ? -12.241 4.986 12.992 1.00 85.38 103 SER A N 1
ATOM 785 C CA . SER A 1 103 ? -11.495 4.686 11.781 1.00 85.38 103 SER A CA 1
ATOM 786 C C . SER A 1 103 ? -10.737 3.371 11.888 1.00 85.38 103 SER A C 1
ATOM 788 O O . SER A 1 103 ? -10.278 2.962 12.953 1.00 85.38 103 SER A O 1
ATOM 790 N N . LYS A 1 104 ? -10.589 2.697 10.753 1.00 89.50 104 LYS A N 1
ATOM 791 C CA . LYS A 1 104 ? -9.818 1.471 10.630 1.00 89.50 104 LYS A CA 1
ATOM 792 C C . LYS A 1 104 ? -8.936 1.541 9.403 1.00 89.50 104 LYS A C 1
ATOM 794 O O . LYS A 1 104 ? -9.429 1.528 8.280 1.00 89.50 104 LYS A O 1
ATOM 799 N N . VAL A 1 105 ? -7.628 1.549 9.619 1.00 92.00 105 VAL A N 1
ATOM 800 C CA . VAL A 1 105 ? -6.629 1.546 8.549 1.00 92.00 105 VAL A CA 1
ATOM 801 C C . VAL A 1 105 ? -5.895 0.217 8.548 1.00 92.00 105 VAL A C 1
ATOM 803 O O . VAL A 1 105 ? -5.486 -0.291 9.591 1.00 92.00 105 VAL A O 1
ATOM 806 N N . ARG A 1 106 ? -5.698 -0.365 7.369 1.00 92.81 106 ARG A N 1
ATOM 807 C CA . ARG A 1 106 ? -4.969 -1.616 7.190 1.00 92.81 106 ARG A CA 1
ATOM 808 C C . ARG A 1 106 ? -4.088 -1.547 5.956 1.00 92.81 106 ARG A C 1
ATOM 810 O O . ARG A 1 106 ? -4.570 -1.246 4.871 1.00 92.81 106 ARG A O 1
ATOM 817 N N . VAL A 1 107 ? -2.825 -1.928 6.118 1.00 93.06 107 VAL A N 1
ATOM 818 C CA . VAL A 1 107 ? -1.862 -2.079 5.020 1.00 93.06 107 VAL A CA 1
ATOM 819 C C . VAL A 1 107 ? -1.369 -3.520 5.004 1.00 93.06 107 VAL A C 1
ATOM 821 O O . VAL A 1 107 ? -0.874 -4.035 6.013 1.00 93.06 107 VAL A O 1
ATOM 824 N N . ALA A 1 108 ? -1.532 -4.205 3.877 1.00 94.62 108 ALA A N 1
ATOM 825 C CA . ALA A 1 108 ? -1.177 -5.611 3.733 1.00 94.62 108 ALA A CA 1
ATOM 826 C C . ALA A 1 108 ? -0.683 -5.930 2.321 1.00 94.62 108 ALA A C 1
ATOM 828 O O . ALA A 1 108 ? -1.094 -5.289 1.364 1.00 94.62 108 ALA A O 1
ATOM 829 N N . LYS A 1 109 ? 0.141 -6.972 2.189 1.00 93.75 109 LYS A N 1
ATOM 830 C CA . LYS A 1 109 ? 0.467 -7.585 0.893 1.00 93.75 109 LYS A CA 1
ATOM 831 C C . LYS A 1 109 ? -0.266 -8.915 0.767 1.00 93.75 109 LYS A C 1
ATOM 833 O O . LYS A 1 109 ? -0.134 -9.748 1.666 1.00 93.75 109 LYS A O 1
ATOM 838 N N . ARG A 1 110 ? -1.085 -9.102 -0.264 1.00 94.75 110 ARG A N 1
ATOM 839 C CA . ARG A 1 110 ? -1.892 -10.316 -0.471 1.00 94.75 110 ARG A CA 1
ATOM 840 C C . ARG A 1 110 ? -1.956 -10.679 -1.943 1.00 94.75 110 ARG A C 1
ATOM 842 O O . ARG A 1 110 ? -2.310 -9.830 -2.747 1.00 94.75 110 ARG A O 1
ATOM 849 N N . GLY A 1 111 ? -1.657 -11.930 -2.282 1.00 90.69 111 GLY A N 1
ATOM 850 C CA . GLY A 1 111 ? -1.839 -12.447 -3.641 1.00 90.69 111 GLY A CA 1
ATOM 851 C C . GLY A 1 111 ? -1.044 -11.697 -4.713 1.00 90.69 111 GLY A C 1
ATOM 852 O O . GLY A 1 111 ? -1.460 -11.673 -5.863 1.00 90.69 111 GLY A O 1
ATOM 853 N N . GLY A 1 112 ? 0.080 -11.072 -4.342 1.00 91.00 112 GLY A N 1
ATOM 854 C CA . GLY A 1 112 ? 0.866 -10.225 -5.246 1.00 91.00 112 GLY A CA 1
ATOM 855 C C . GLY A 1 112 ? 0.441 -8.754 -5.286 1.00 91.00 112 GLY A C 1
ATOM 856 O O . GLY A 1 112 ? 1.092 -7.974 -5.972 1.00 91.00 112 GLY A O 1
ATOM 857 N N . ASP A 1 113 ? -0.567 -8.354 -4.513 1.00 92.50 113 ASP A N 1
ATOM 858 C CA . ASP A 1 113 ? -1.055 -6.978 -4.440 1.00 92.50 113 ASP A CA 1
ATOM 859 C C . ASP A 1 113 ? -0.687 -6.318 -3.110 1.00 92.50 113 ASP A C 1
ATOM 861 O O . ASP A 1 113 ? -0.765 -6.934 -2.044 1.00 92.50 113 ASP A O 1
ATOM 865 N N . LEU A 1 114 ? -0.332 -5.037 -3.158 1.00 91.88 114 LEU A N 1
ATOM 866 C CA . LEU A 1 114 ? -0.350 -4.152 -2.003 1.00 91.88 114 LEU A CA 1
ATOM 867 C C . LEU A 1 114 ? -1.778 -3.628 -1.827 1.00 91.88 114 LEU A C 1
ATOM 869 O O . LEU A 1 114 ? -2.318 -2.951 -2.699 1.00 91.88 114 LEU A O 1
ATOM 873 N N . ILE A 1 115 ? -2.385 -3.954 -0.692 1.00 93.25 115 ILE A N 1
ATOM 874 C CA . ILE A 1 115 ? -3.753 -3.590 -0.344 1.00 93.25 115 ILE A CA 1
ATOM 875 C C . ILE A 1 115 ? -3.709 -2.604 0.815 1.00 93.25 115 ILE A C 1
ATOM 877 O O . ILE A 1 115 ? -3.232 -2.927 1.910 1.00 93.25 115 ILE A O 1
ATOM 881 N N . ILE A 1 116 ? -4.254 -1.418 0.577 1.00 91.44 116 ILE A N 1
ATOM 882 C CA . ILE A 1 116 ? -4.450 -0.377 1.577 1.00 91.44 116 ILE A CA 1
ATOM 883 C C . ILE A 1 116 ? -5.953 -0.189 1.730 1.00 91.44 116 ILE A C 1
ATOM 885 O O . ILE A 1 116 ? -6.663 0.054 0.758 1.00 91.44 116 ILE A O 1
ATOM 889 N N . ARG A 1 117 ? -6.449 -0.331 2.955 1.00 91.00 117 ARG A N 1
ATOM 890 C CA . ARG A 1 117 ? -7.852 -0.102 3.295 1.00 91.00 117 ARG A CA 1
ATOM 891 C C . ARG A 1 117 ? -7.934 0.950 4.377 1.00 91.00 117 ARG A C 1
ATOM 893 O O . ARG A 1 117 ? -7.253 0.815 5.390 1.00 91.00 117 ARG A O 1
ATOM 900 N N . SER A 1 118 ? -8.779 1.944 4.170 1.00 90.56 118 SER A N 1
ATOM 901 C CA . SER A 1 118 ? -9.193 2.893 5.195 1.00 90.56 118 SER A CA 1
ATOM 902 C C . SER A 1 118 ? -10.709 2.856 5.286 1.00 90.56 118 SER A C 1
ATOM 904 O O . SER A 1 118 ? -11.391 2.929 4.269 1.00 90.56 118 SER A O 1
ATOM 906 N N . GLN A 1 119 ? -11.238 2.690 6.487 1.00 87.81 119 GLN A N 1
ATOM 907 C CA . GLN A 1 119 ? -12.669 2.730 6.756 1.00 87.81 119 GLN A CA 1
ATOM 908 C C . GLN A 1 119 ? -12.892 3.801 7.803 1.00 87.81 119 GLN A C 1
ATOM 910 O O . GLN A 1 119 ? -12.342 3.705 8.893 1.00 87.81 119 GLN A O 1
ATOM 915 N N . GLU A 1 120 ? -13.699 4.796 7.490 1.00 86.44 120 GLU A N 1
ATOM 916 C CA . GLU A 1 120 ? -14.144 5.829 8.412 1.00 86.44 120 GLU A CA 1
ATOM 917 C C . GLU A 1 120 ? -15.671 5.911 8.364 1.00 86.44 120 GLU A C 1
ATOM 919 O O . GLU A 1 120 ? -16.335 5.287 7.530 1.00 86.44 120 GLU A O 1
ATOM 924 N N . LYS A 1 121 ? -16.278 6.649 9.296 1.00 82.06 121 LYS A N 1
ATOM 925 C CA . LYS A 1 121 ? -17.739 6.786 9.333 1.00 82.06 121 LYS A CA 1
ATOM 926 C C . LYS A 1 121 ? -18.266 7.401 8.035 1.00 82.06 121 LYS A C 1
ATOM 928 O O . LYS A 1 121 ? -18.232 8.612 7.858 1.00 82.06 121 LYS A O 1
ATOM 933 N N . GLY A 1 122 ? -18.843 6.549 7.192 1.00 77.38 122 GLY A N 1
ATOM 934 C CA . GLY A 1 122 ? -19.453 6.949 5.930 1.00 77.38 122 GLY A CA 1
ATOM 935 C C . GLY A 1 122 ? -18.497 6.995 4.739 1.00 77.38 122 GLY A C 1
ATOM 936 O O . GLY A 1 122 ? -18.931 7.407 3.670 1.00 77.38 122 GLY A O 1
ATOM 937 N N . GLU A 1 123 ? -17.247 6.556 4.895 1.00 82.38 123 GLU A N 1
ATOM 938 C CA . GLU A 1 123 ? -16.271 6.524 3.807 1.00 82.38 123 GLU A CA 1
ATOM 939 C C . GLU A 1 123 ? -15.397 5.270 3.896 1.00 82.38 123 GLU A C 1
ATOM 941 O O . GLU A 1 123 ? -14.805 4.975 4.930 1.00 82.38 123 GLU A O 1
ATOM 946 N N . ASN A 1 124 ? -15.312 4.514 2.805 1.00 85.69 124 ASN A N 1
ATOM 947 C CA . ASN A 1 124 ? -14.454 3.342 2.689 1.00 85.69 124 ASN A CA 1
ATOM 948 C C . ASN A 1 124 ? -13.552 3.500 1.473 1.00 85.69 124 ASN A C 1
ATOM 950 O O . ASN A 1 124 ? -14.029 3.486 0.341 1.00 85.69 124 ASN A O 1
ATOM 954 N N . VAL A 1 125 ? -12.252 3.588 1.709 1.00 88.31 125 VAL A N 1
ATOM 955 C CA . VAL A 1 125 ? -11.218 3.620 0.679 1.00 88.31 125 VAL A CA 1
ATOM 956 C C . VAL A 1 125 ? -10.556 2.251 0.618 1.00 88.31 125 VAL A C 1
ATOM 958 O O . VAL A 1 125 ? -10.015 1.762 1.610 1.00 88.31 125 VAL A O 1
ATOM 961 N N . GLU A 1 126 ? -10.557 1.640 -0.557 1.00 89.06 126 GLU A N 1
ATOM 962 C CA . GLU A 1 126 ? -9.749 0.475 -0.886 1.00 89.06 126 GLU A CA 1
ATOM 963 C C . GLU A 1 126 ? -8.839 0.819 -2.060 1.00 89.06 126 GLU A C 1
ATOM 965 O O . GLU A 1 126 ? -9.285 1.228 -3.125 1.00 89.06 126 GLU A O 1
ATOM 970 N N . MET A 1 127 ? -7.543 0.647 -1.857 1.00 88.12 127 MET A N 1
ATOM 971 C CA . MET A 1 127 ? -6.534 0.770 -2.892 1.00 88.12 127 MET A CA 1
ATOM 972 C C . MET A 1 127 ? -5.844 -0.576 -3.039 1.00 88.12 127 MET A C 1
ATOM 974 O O . MET A 1 127 ? -5.367 -1.158 -2.060 1.00 88.12 127 MET A O 1
ATOM 978 N N . LYS A 1 128 ? -5.798 -1.062 -4.274 1.00 91.50 128 LYS A N 1
ATOM 979 C CA . LYS A 1 128 ? -5.217 -2.342 -4.646 1.00 91.50 128 LYS A CA 1
ATOM 980 C C . LYS A 1 128 ? -4.197 -2.101 -5.750 1.00 91.50 128 LYS A C 1
ATOM 982 O O . LYS A 1 128 ? -4.552 -1.796 -6.883 1.00 91.50 128 LYS A O 1
ATOM 987 N N . ILE A 1 129 ? -2.919 -2.227 -5.410 1.00 90.88 129 ILE A N 1
ATOM 988 C CA . ILE A 1 129 ? -1.820 -1.971 -6.342 1.00 90.88 129 ILE A CA 1
ATOM 989 C C . ILE A 1 129 ? -1.056 -3.272 -6.583 1.00 90.88 129 ILE A C 1
ATOM 991 O O . ILE A 1 129 ? -0.452 -3.788 -5.638 1.00 90.88 129 ILE A O 1
ATOM 995 N N . PRO A 1 130 ? -1.002 -3.788 -7.821 1.00 92.62 130 PRO A N 1
ATOM 996 C CA . PRO A 1 130 ? -0.166 -4.940 -8.126 1.00 92.62 130 PRO A CA 1
ATOM 997 C C . PRO A 1 130 ? 1.305 -4.646 -7.830 1.00 92.62 130 PRO A C 1
ATOM 999 O O . PRO A 1 130 ? 1.833 -3.595 -8.205 1.00 92.62 130 PRO A O 1
ATOM 1002 N N . ALA A 1 131 ? 2.002 -5.591 -7.200 1.00 92.69 131 ALA A N 1
ATOM 1003 C CA . ALA A 1 131 ? 3.418 -5.446 -6.862 1.00 92.69 131 ALA A CA 1
ATOM 1004 C C . ALA A 1 131 ? 4.282 -5.130 -8.095 1.00 92.69 131 ALA A C 1
ATOM 1006 O O . ALA A 1 131 ? 5.219 -4.341 -8.014 1.00 92.69 131 ALA A O 1
ATOM 1007 N N . THR A 1 132 ? 3.916 -5.680 -9.255 1.00 93.56 132 THR A N 1
ATOM 1008 C CA . THR A 1 132 ? 4.587 -5.434 -10.539 1.00 93.56 132 THR A CA 1
ATOM 1009 C C . THR A 1 132 ? 4.458 -3.988 -11.022 1.00 93.56 132 THR A C 1
ATOM 1011 O O . THR A 1 132 ? 5.345 -3.495 -11.718 1.00 93.56 132 THR A O 1
ATOM 1014 N N . VAL A 1 133 ? 3.379 -3.292 -10.650 1.00 92.56 133 VAL A N 1
ATOM 1015 C CA . VAL A 1 133 ? 3.192 -1.864 -10.938 1.00 92.56 133 VAL A CA 1
ATOM 1016 C C . VAL A 1 133 ? 4.099 -1.033 -10.043 1.00 92.56 133 VAL A C 1
ATOM 1018 O O . VAL A 1 133 ? 4.759 -0.125 -10.538 1.00 92.56 133 VAL A O 1
ATOM 1021 N N . VAL A 1 134 ? 4.197 -1.371 -8.754 1.00 92.50 134 VAL A N 1
ATOM 1022 C CA . VAL A 1 134 ? 5.107 -0.688 -7.820 1.00 92.50 134 VAL A CA 1
ATOM 1023 C C . VAL A 1 134 ? 6.571 -0.893 -8.229 1.00 92.50 134 VAL A C 1
ATOM 1025 O O . VAL A 1 134 ? 7.330 0.074 -8.272 1.00 92.50 134 VAL A O 1
ATOM 1028 N N . ASP A 1 135 ? 6.952 -2.114 -8.623 1.00 94.25 135 ASP A N 1
ATOM 1029 C CA . ASP A 1 135 ? 8.283 -2.417 -9.173 1.00 94.25 135 ASP A CA 1
ATOM 1030 C C . ASP A 1 135 ? 8.614 -1.527 -10.377 1.00 94.25 135 ASP A C 1
ATOM 1032 O O . ASP A 1 135 ? 9.713 -0.981 -10.475 1.00 94.25 135 ASP A O 1
ATOM 1036 N N . ALA A 1 136 ? 7.653 -1.361 -11.285 1.00 94.50 136 ALA A N 1
ATOM 1037 C CA . ALA A 1 136 ? 7.826 -0.549 -12.477 1.00 94.50 136 ALA A CA 1
ATOM 1038 C C . ALA A 1 136 ? 7.849 0.956 -12.168 1.00 94.50 136 ALA A C 1
ATOM 1040 O O . ALA A 1 136 ? 8.652 1.674 -12.745 1.00 94.50 136 ALA A O 1
ATOM 1041 N N . LEU A 1 137 ? 7.041 1.446 -11.223 1.00 92.50 137 LEU A N 1
ATOM 1042 C CA . LEU A 1 137 ? 7.107 2.844 -10.778 1.00 92.50 137 LEU A CA 1
ATOM 1043 C C . LEU A 1 137 ? 8.476 3.188 -10.182 1.00 92.50 137 LEU A C 1
ATOM 1045 O O . LEU A 1 137 ? 8.978 4.291 -10.383 1.00 92.50 137 LEU A O 1
ATOM 1049 N N . LEU A 1 138 ? 9.100 2.242 -9.480 1.00 94.25 138 LEU A N 1
ATOM 1050 C CA . LEU A 1 138 ? 10.391 2.432 -8.820 1.00 94.25 138 LEU A CA 1
ATOM 1051 C C . LEU A 1 138 ? 11.588 2.042 -9.707 1.00 94.25 138 LEU A C 1
ATOM 1053 O O . LEU A 1 138 ? 12.722 2.056 -9.223 1.00 94.25 138 LEU A O 1
ATOM 1057 N N . SER A 1 139 ? 11.386 1.708 -10.989 1.00 94.62 139 SER A N 1
ATOM 1058 C CA . SER A 1 139 ? 12.461 1.195 -11.854 1.00 94.62 139 SER A CA 1
ATOM 1059 C C . SER A 1 139 ? 13.388 2.262 -12.437 1.00 94.62 139 SER A C 1
ATOM 1061 O O . SER A 1 139 ? 14.470 1.915 -12.913 1.00 94.62 139 SER A O 1
ATOM 1063 N N . ALA A 1 140 ? 12.995 3.541 -12.429 1.00 91.38 140 ALA A N 1
ATOM 1064 C CA . ALA A 1 140 ? 13.856 4.618 -12.918 1.00 91.38 140 ALA A CA 1
ATOM 1065 C C . ALA A 1 140 ? 15.148 4.721 -12.082 1.00 91.38 140 ALA A C 1
ATOM 1067 O O . ALA A 1 140 ? 15.120 4.481 -10.871 1.00 91.38 140 ALA A O 1
ATOM 1068 N N . PRO A 1 141 ? 16.293 5.067 -12.700 1.00 87.25 141 PRO A N 1
ATOM 1069 C CA . PRO A 1 141 ? 17.541 5.271 -11.979 1.00 87.25 141 PRO A CA 1
ATOM 1070 C C . PRO A 1 141 ? 17.490 6.537 -11.117 1.00 87.25 141 PRO A C 1
ATOM 1072 O O . PRO A 1 141 ? 16.777 7.494 -11.415 1.00 87.25 141 PRO A O 1
ATOM 1075 N N . GLY A 1 142 ? 18.307 6.560 -10.064 1.00 86.38 142 GLY A N 1
ATOM 1076 C CA . GLY A 1 142 ? 18.381 7.700 -9.155 1.00 86.38 142 GLY A CA 1
ATOM 1077 C C . GLY A 1 142 ? 17.08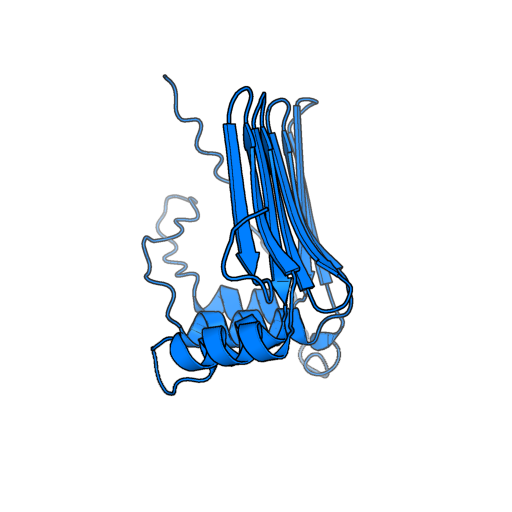2 7.906 -8.375 1.00 86.38 142 GLY A C 1
ATOM 1078 O O . GLY A 1 142 ? 16.459 6.939 -7.916 1.00 86.38 142 GLY A O 1
ATOM 1079 N N . ASP A 1 143 ? 16.720 9.177 -8.216 1.00 87.25 143 ASP A N 1
ATOM 1080 C CA . ASP A 1 143 ? 15.651 9.635 -7.333 1.00 87.25 143 ASP A CA 1
ATOM 1081 C C . ASP A 1 143 ? 14.379 10.052 -8.090 1.00 87.25 143 ASP A C 1
ATOM 1083 O O . ASP A 1 143 ? 13.822 11.127 -7.889 1.00 87.25 143 ASP A O 1
ATOM 1087 N N . GLN A 1 144 ? 13.959 9.229 -9.052 1.00 88.50 144 GLN A N 1
ATOM 1088 C CA . GLN A 1 144 ? 12.815 9.511 -9.922 1.00 88.50 144 GLN A CA 1
ATOM 1089 C C . GLN A 1 144 ? 11.901 8.294 -10.045 1.00 88.50 144 GLN A C 1
ATOM 1091 O O . GLN A 1 144 ? 12.365 7.154 -10.003 1.00 88.50 144 GLN A O 1
ATOM 1096 N N . LEU A 1 145 ? 10.605 8.549 -10.236 1.00 88.88 145 LEU A N 1
ATOM 1097 C CA . LEU A 1 145 ? 9.609 7.525 -10.545 1.00 88.88 145 LEU A CA 1
ATOM 1098 C C . LEU A 1 145 ? 9.489 7.331 -12.060 1.00 88.88 145 LEU A C 1
ATOM 1100 O O . LEU A 1 145 ? 9.345 8.299 -12.807 1.00 88.88 145 LEU A O 1
ATOM 1104 N N . ASP A 1 146 ? 9.456 6.080 -12.515 1.00 93.38 146 ASP A N 1
ATOM 1105 C CA . ASP A 1 146 ? 9.132 5.738 -13.902 1.00 93.38 146 ASP A CA 1
ATOM 1106 C C . ASP A 1 146 ? 7.617 5.546 -14.044 1.00 93.38 146 ASP A C 1
ATOM 1108 O O . ASP A 1 146 ? 7.088 4.435 -14.129 1.00 93.38 146 ASP A O 1
ATOM 1112 N N . VAL A 1 147 ? 6.893 6.668 -14.052 1.00 90.38 147 VAL A N 1
ATOM 1113 C CA . VAL A 1 147 ? 5.426 6.683 -14.195 1.00 90.38 147 VAL A CA 1
ATOM 1114 C C . VAL A 1 147 ? 4.988 5.962 -15.471 1.00 90.38 147 VAL A C 1
ATOM 1116 O O . VAL A 1 147 ? 3.995 5.234 -15.475 1.00 90.38 147 VAL A O 1
ATOM 1119 N N . ALA A 1 148 ? 5.757 6.105 -16.553 1.00 90.00 148 ALA A N 1
ATOM 1120 C CA . ALA A 1 148 ? 5.462 5.452 -17.818 1.00 90.00 148 ALA A CA 1
ATOM 1121 C C . ALA A 1 148 ? 5.630 3.925 -17.724 1.00 90.00 148 ALA A C 1
ATOM 1123 O O . ALA A 1 148 ? 4.820 3.187 -18.286 1.00 90.00 148 ALA A O 1
ATOM 1124 N N . ALA A 1 149 ? 6.644 3.423 -17.014 1.00 92.44 149 ALA A N 1
ATOM 1125 C CA . ALA A 1 149 ? 6.784 1.994 -16.746 1.00 92.44 149 ALA A CA 1
ATOM 1126 C C . ALA A 1 149 ? 5.676 1.478 -15.833 1.00 92.44 149 ALA A C 1
ATOM 1128 O O . ALA A 1 149 ? 5.134 0.413 -16.133 1.00 92.44 149 ALA A O 1
ATOM 1129 N N . GLY A 1 150 ? 5.302 2.233 -14.796 1.00 89.25 150 GLY A N 1
ATOM 1130 C CA . GLY A 1 150 ? 4.150 1.941 -13.941 1.00 89.25 150 GLY A CA 1
ATOM 1131 C C . GLY A 1 150 ? 2.870 1.760 -14.753 1.00 89.25 150 GLY A C 1
ATOM 1132 O O . GLY A 1 150 ? 2.240 0.708 -14.680 1.00 89.25 150 GLY A O 1
ATOM 1133 N N . LEU A 1 151 ? 2.545 2.725 -15.620 1.00 87.31 151 LEU A N 1
ATOM 1134 C CA . LEU A 1 151 ? 1.380 2.646 -16.502 1.00 87.31 151 LEU A CA 1
ATOM 1135 C C . LEU A 1 151 ? 1.469 1.460 -17.473 1.00 87.31 151 LEU A C 1
ATOM 1137 O O . LEU A 1 151 ? 0.499 0.730 -17.645 1.00 87.31 151 LEU A O 1
ATOM 1141 N N . ARG A 1 152 ? 2.636 1.204 -18.079 1.00 91.25 152 ARG A N 1
ATOM 1142 C CA . ARG A 1 152 ? 2.820 0.029 -18.950 1.00 91.25 152 ARG A CA 1
ATOM 1143 C C . ARG A 1 152 ? 2.660 -1.290 -18.190 1.00 91.25 152 ARG A C 1
ATOM 1145 O O . ARG A 1 152 ? 2.140 -2.248 -18.752 1.00 91.25 152 ARG A O 1
ATOM 1152 N N . ALA A 1 153 ? 3.152 -1.378 -16.955 1.00 90.88 153 ALA A N 1
ATOM 1153 C CA . ALA A 1 153 ? 3.003 -2.564 -16.112 1.00 90.88 153 ALA A CA 1
ATOM 1154 C C . ALA A 1 153 ? 1.545 -2.791 -15.735 1.00 90.88 153 ALA A C 1
ATOM 1156 O O . ALA A 1 153 ? 1.071 -3.920 -15.763 1.00 90.88 153 ALA A O 1
ATOM 1157 N N . LEU A 1 154 ? 0.846 -1.699 -15.471 1.00 88.12 154 LEU A N 1
ATOM 1158 C CA . LEU A 1 154 ? -0.560 -1.687 -15.154 1.00 88.12 154 LEU A CA 1
ATOM 1159 C C . LEU A 1 154 ? -1.415 -2.127 -16.362 1.00 88.12 154 LEU A C 1
ATOM 1161 O O . LEU A 1 154 ? -2.223 -3.036 -16.227 1.00 88.12 154 LEU A O 1
ATOM 1165 N N . VAL A 1 155 ? -1.143 -1.621 -17.570 1.00 87.88 155 VAL A N 1
ATOM 1166 C CA . VAL A 1 155 ? -1.783 -2.105 -18.812 1.00 87.88 155 VAL A CA 1
ATOM 1167 C C . VAL A 1 155 ? -1.498 -3.593 -19.059 1.00 87.88 155 VAL A C 1
ATOM 1169 O O . VAL A 1 155 ? -2.388 -4.332 -19.464 1.00 87.88 155 VAL A O 1
ATOM 1172 N N . ARG A 1 156 ? -0.270 -4.066 -18.791 1.00 88.62 156 ARG A N 1
ATOM 1173 C CA . ARG A 1 156 ? 0.075 -5.498 -18.911 1.00 88.62 156 ARG A CA 1
ATOM 1174 C C . ARG A 1 156 ? -0.617 -6.379 -17.873 1.00 88.62 156 ARG A C 1
ATOM 1176 O O . ARG A 1 156 ? -0.798 -7.562 -18.141 1.00 88.62 156 ARG A O 1
ATOM 1183 N N . HIS A 1 157 ? -0.938 -5.835 -16.701 1.00 85.88 157 HIS A N 1
ATOM 1184 C CA . HIS A 1 157 ? -1.687 -6.549 -15.672 1.00 85.88 157 HIS A CA 1
ATOM 1185 C C . HIS A 1 157 ? -3.130 -6.834 -16.126 1.00 85.88 157 HIS A C 1
ATOM 1187 O O . HIS A 1 157 ? -3.715 -7.826 -15.700 1.00 85.88 157 HIS A O 1
ATOM 1193 N N . GLY A 1 158 ? -3.657 -6.022 -17.047 1.00 83.94 158 GLY A N 1
ATOM 1194 C CA . GLY A 1 158 ? -4.993 -6.170 -17.615 1.00 83.94 158 GLY A CA 1
ATOM 1195 C C . GLY A 1 158 ? -6.046 -5.401 -16.825 1.00 83.94 158 GLY A C 1
ATOM 1196 O O . GLY A 1 158 ? -5.721 -4.510 -16.037 1.00 83.94 158 GLY A O 1
ATOM 1197 N N . GLU A 1 159 ? -7.310 -5.739 -17.062 1.00 83.19 159 GLU A N 1
ATOM 1198 C CA . GLU A 1 159 ? -8.437 -5.073 -16.414 1.00 83.19 159 GLU A CA 1
ATOM 1199 C C . GLU A 1 159 ? -8.397 -5.222 -14.889 1.00 83.19 159 GLU A C 1
ATOM 1201 O O . GLU A 1 159 ? -8.015 -6.267 -14.352 1.00 83.19 159 GLU A O 1
ATOM 1206 N N . GLY A 1 160 ? -8.828 -4.185 -14.174 1.00 78.06 160 GLY A N 1
ATOM 1207 C CA . GLY A 1 160 ? -8.930 -4.246 -12.722 1.00 78.06 160 GLY A CA 1
ATOM 1208 C C . GLY A 1 160 ? -9.153 -2.903 -12.044 1.00 78.06 160 GLY A C 1
ATOM 1209 O O . GLY A 1 160 ? -8.853 -1.840 -12.588 1.00 78.06 160 GLY A O 1
ATOM 1210 N N . GLU A 1 161 ? -9.667 -2.971 -10.816 1.00 79.56 161 GLU A N 1
ATOM 1211 C CA . GLU A 1 161 ? -9.796 -1.815 -9.929 1.00 79.56 161 GLU A CA 1
ATOM 1212 C C . GLU A 1 161 ? -8.467 -1.512 -9.232 1.00 79.56 161 GLU A C 1
ATOM 1214 O O . GLU A 1 161 ? -7.814 -2.412 -8.699 1.00 79.56 161 GLU A O 1
ATOM 1219 N N . LEU A 1 162 ? -8.094 -0.234 -9.213 1.00 79.81 162 LEU A N 1
ATOM 1220 C CA . LEU A 1 162 ? -6.867 0.262 -8.585 1.00 79.81 162 LEU A CA 1
ATOM 1221 C C . LEU A 1 162 ? -7.175 1.022 -7.309 1.00 79.81 162 LEU A C 1
ATOM 1223 O O . LEU A 1 162 ? -6.515 0.841 -6.286 1.00 79.81 162 LEU A O 1
ATOM 1227 N N . VAL A 1 163 ? -8.191 1.874 -7.379 1.00 81.62 163 VAL A N 1
ATOM 1228 C CA . VAL A 1 163 ? -8.688 2.643 -6.246 1.00 81.62 163 VAL A CA 1
ATOM 1229 C C . VAL A 1 163 ? -10.202 2.630 -6.300 1.00 81.62 163 VAL A C 1
ATOM 1231 O O . VAL A 1 163 ? -10.785 2.961 -7.327 1.00 81.62 163 VAL A O 1
ATOM 1234 N N . THR A 1 164 ? -10.824 2.306 -5.178 1.00 75.25 164 THR A N 1
ATOM 1235 C CA . THR A 1 164 ? -12.265 2.376 -4.984 1.00 75.25 164 THR A CA 1
ATOM 1236 C C . THR A 1 164 ? -12.524 3.121 -3.680 1.00 75.25 164 THR A C 1
ATOM 1238 O O . THR A 1 164 ? -12.134 2.674 -2.605 1.00 75.25 164 THR A O 1
ATOM 1241 N N . VAL A 1 165 ? -13.176 4.274 -3.772 1.00 83.31 165 VAL A N 1
ATOM 1242 C CA . VAL A 1 165 ? -13.646 5.079 -2.643 1.00 83.31 165 VAL A CA 1
ATOM 1243 C C . VAL A 1 165 ? -15.166 5.034 -2.640 1.00 83.31 165 VAL A C 1
ATOM 1245 O O . VAL A 1 165 ? -15.796 5.449 -3.607 1.00 83.31 165 VAL A O 1
ATOM 1248 N N . ASN A 1 166 ? -15.760 4.546 -1.557 1.00 78.88 166 ASN A N 1
ATOM 1249 C CA . ASN A 1 166 ? -17.203 4.507 -1.348 1.00 78.88 166 ASN A CA 1
ATOM 1250 C C . ASN A 1 166 ? -17.574 5.461 -0.209 1.00 78.88 166 ASN A C 1
ATOM 1252 O O . ASN A 1 166 ? -17.304 5.153 0.951 1.00 78.88 166 ASN A O 1
ATOM 1256 N N . GLY A 1 167 ? -18.193 6.593 -0.536 1.00 75.38 167 GLY A N 1
ATOM 1257 C CA . GLY A 1 167 ? -18.746 7.558 0.415 1.00 75.38 167 GLY A CA 1
ATOM 1258 C C . GLY A 1 167 ? -20.256 7.387 0.640 1.00 75.38 167 GLY A C 1
ATOM 1259 O O . GLY A 1 167 ? -20.913 6.555 0.017 1.00 75.38 167 GLY A O 1
ATOM 1260 N N . THR A 1 168 ? -20.846 8.226 1.496 1.00 70.00 168 THR A N 1
ATOM 1261 C CA . THR A 1 168 ? -22.292 8.230 1.820 1.00 70.00 168 THR A CA 1
ATOM 1262 C C . THR A 1 168 ? -23.210 8.728 0.701 1.00 70.00 168 THR A C 1
ATOM 1264 O O . THR A 1 168 ? -24.430 8.655 0.847 1.00 70.00 168 THR A O 1
ATOM 1267 N N . GLY A 1 169 ? -22.661 9.201 -0.416 1.00 68.44 169 GLY A N 1
ATOM 1268 C CA . GLY A 1 169 ? -23.439 9.611 -1.590 1.00 68.44 169 GLY A CA 1
ATOM 1269 C C . GLY A 1 169 ? -22.678 9.563 -2.914 1.00 68.44 169 GLY A C 1
ATOM 1270 O O . GLY A 1 169 ? -23.259 9.865 -3.951 1.00 68.44 169 GLY A O 1
ATOM 1271 N N . GLU A 1 170 ? -21.401 9.185 -2.893 1.00 72.19 170 GLU A N 1
ATOM 1272 C CA . GLU A 1 170 ? -20.520 9.215 -4.056 1.00 72.19 170 GLU A CA 1
ATOM 1273 C C . GLU A 1 170 ? -19.626 7.977 -4.047 1.00 72.19 170 GLU A C 1
ATOM 1275 O O . GLU A 1 170 ? -19.234 7.473 -2.994 1.00 72.19 170 GLU A O 1
ATOM 1280 N N . THR A 1 171 ? -19.319 7.457 -5.230 1.00 79.88 171 THR A N 1
ATOM 1281 C CA . THR A 1 171 ? -18.373 6.358 -5.405 1.00 79.88 171 THR A CA 1
ATOM 1282 C C . THR A 1 171 ? -17.353 6.785 -6.443 1.00 79.88 171 THR A C 1
ATOM 1284 O O . THR A 1 171 ? -17.712 7.051 -7.588 1.00 79.88 171 THR A O 1
ATOM 1287 N N . VAL A 1 172 ? -16.086 6.869 -6.041 1.00 81.75 172 VAL A N 1
ATOM 1288 C CA . VAL A 1 172 ? -14.971 7.170 -6.941 1.00 81.75 172 VAL A CA 1
ATOM 1289 C C . VAL A 1 172 ? -14.233 5.875 -7.212 1.00 81.75 172 VAL A C 1
ATOM 1291 O O . VAL A 1 172 ? -13.683 5.264 -6.300 1.00 81.75 172 VAL A O 1
ATOM 1294 N N . ARG A 1 173 ? -14.209 5.454 -8.471 1.00 82.94 173 ARG A N 1
ATOM 1295 C CA . ARG A 1 173 ? -13.436 4.297 -8.918 1.00 82.94 173 ARG A CA 1
ATOM 1296 C C . ARG A 1 173 ? -12.361 4.780 -9.883 1.00 82.94 173 ARG A C 1
ATOM 1298 O O . ARG A 1 173 ? -12.614 5.633 -10.728 1.00 82.94 173 ARG A O 1
ATOM 1305 N N . ILE A 1 174 ? -11.164 4.228 -9.753 1.00 81.44 174 ILE A N 1
ATOM 1306 C CA . ILE A 1 174 ? -10.078 4.336 -10.722 1.00 81.44 174 ILE A CA 1
ATOM 1307 C C . ILE A 1 174 ? -9.763 2.907 -11.141 1.00 81.44 174 ILE A C 1
ATOM 1309 O O . ILE A 1 174 ? -9.322 2.098 -10.321 1.00 81.44 174 ILE A O 1
ATOM 1313 N N . TRP A 1 175 ? -10.024 2.591 -12.403 1.00 85.31 175 TRP A N 1
ATOM 1314 C CA . TRP A 1 175 ? -9.863 1.253 -12.957 1.00 85.31 175 TRP A CA 1
ATOM 1315 C C . TRP A 1 175 ? -9.312 1.322 -14.378 1.00 85.31 175 TRP A C 1
ATOM 1317 O O . TRP A 1 175 ? -9.252 2.391 -14.987 1.00 85.31 175 TRP A O 1
ATOM 1327 N N . ILE A 1 176 ? -8.892 0.166 -14.880 1.00 83.62 176 ILE A N 1
ATOM 1328 C CA . ILE A 1 176 ? -8.603 -0.049 -16.295 1.00 83.62 176 ILE A CA 1
ATOM 1329 C C . ILE A 1 176 ? -9.535 -1.135 -16.802 1.00 83.62 176 ILE A C 1
ATOM 1331 O O . ILE A 1 176 ? -9.712 -2.155 -16.135 1.00 83.62 176 ILE A O 1
ATOM 1335 N N . ASP A 1 177 ? -10.105 -0.908 -17.977 1.00 84.88 177 ASP A N 1
ATOM 1336 C CA . ASP A 1 177 ? -10.870 -1.874 -18.755 1.00 84.88 177 ASP A CA 1
ATOM 1337 C C . ASP A 1 177 ? -10.482 -1.784 -20.244 1.00 84.88 177 ASP A C 1
ATOM 1339 O O . ASP A 1 177 ? -9.659 -0.956 -20.650 1.00 84.88 177 ASP A O 1
ATOM 1343 N N . ASP A 1 178 ? -11.018 -2.694 -21.054 1.00 83.12 178 ASP A N 1
ATOM 1344 C CA . ASP A 1 178 ? -10.845 -2.726 -22.508 1.00 83.12 178 ASP A CA 1
ATOM 1345 C C . ASP A 1 178 ? -11.904 -1.909 -23.282 1.00 83.12 178 ASP A C 1
ATOM 1347 O O . ASP A 1 178 ? -11.929 -1.919 -24.519 1.00 83.12 178 ASP A O 1
ATOM 1351 N N . SER A 1 179 ? -12.757 -1.170 -22.563 1.00 82.69 179 SER A N 1
ATOM 1352 C CA . SER A 1 179 ? -13.910 -0.447 -23.098 1.00 82.69 179 SER A CA 1
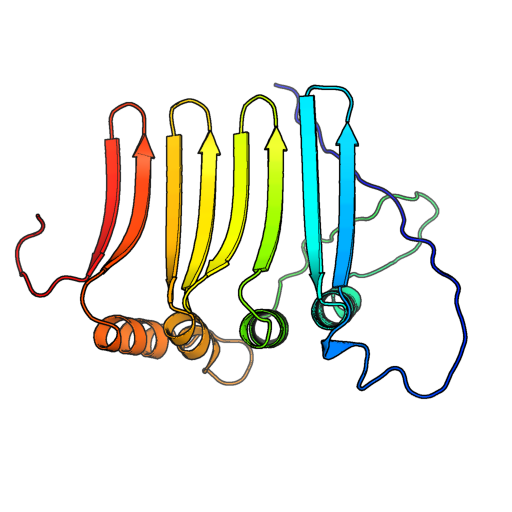ATOM 1353 C C . SER A 1 179 ? -13.630 1.050 -23.231 1.00 82.69 179 SER A C 1
ATOM 1355 O O . SER A 1 179 ? -13.089 1.695 -22.343 1.00 82.69 179 SER A O 1
ATOM 1357 N N . ALA A 1 180 ? -14.060 1.650 -24.344 1.00 75.00 180 ALA A N 1
ATOM 1358 C CA . ALA A 1 180 ? -13.998 3.105 -24.511 1.00 75.00 180 ALA A CA 1
ATOM 1359 C C . ALA A 1 180 ? -15.029 3.848 -23.638 1.00 75.00 180 ALA A C 1
ATOM 1361 O O . ALA A 1 180 ? -14.873 5.042 -23.384 1.00 75.00 180 ALA A O 1
ATOM 1362 N N . GLU A 1 181 ? -16.081 3.153 -23.199 1.00 77.69 181 GLU A N 1
ATOM 1363 C CA . GLU A 1 181 ? -17.103 3.685 -22.298 1.00 77.69 181 GLU A CA 1
ATOM 1364 C C . GLU A 1 181 ? -16.948 3.079 -20.901 1.00 77.69 181 GLU A C 1
ATOM 1366 O O . GLU A 1 181 ? -16.901 1.855 -20.748 1.00 77.69 181 GLU A O 1
ATOM 1371 N N . SER A 1 182 ? -16.906 3.950 -19.891 1.00 69.50 182 SER A N 1
ATOM 1372 C CA . SER A 1 182 ? -16.877 3.578 -18.476 1.00 69.50 182 SER A CA 1
ATOM 1373 C C . SER A 1 182 ? -18.191 2.911 -18.057 1.00 69.50 182 SER A C 1
ATOM 1375 O O . SER A 1 182 ? -19.259 3.463 -18.334 1.00 69.50 182 SER A O 1
ATOM 1377 N N . ARG A 1 183 ? -18.114 1.773 -17.356 1.00 59.72 183 ARG A N 1
ATOM 1378 C CA . ARG A 1 183 ? -19.272 1.064 -16.777 1.00 59.72 183 ARG A CA 1
ATOM 1379 C C . ARG A 1 183 ? -19.602 1.489 -15.350 1.00 59.72 183 ARG A C 1
ATOM 13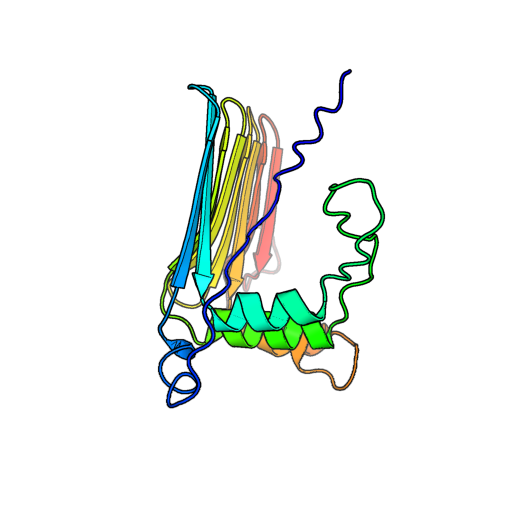81 O O . ARG A 1 183 ? -18.658 1.651 -14.540 1.00 59.72 183 ARG A O 1
#

Secondary structure (DSSP, 8-state):
------------------SS-TTTTTT-EEEEEEEETTTEEEEEEEEHHHHHHHHTT------SS-----------HHHHHHHHHHHHHS-S-EEEEEEESSEEEEEEEETTEEEEEEEETTEEEEEEEEHHHHHHHT-SSSS---HHHHHHHHHHH-SEEEEEEEESS-EEEEEE-S-SS--

pLDDT: mean 75.8, std 19.3, range [28.78, 94.75]

Foldseek 3Di:
DDDDDDFDFDDDDDDDDDDDVPVVQLVDWDWDWDDDDPFKIKIAIARSQLVVLVVVVQDPPPDPDRTRDPPPDDCFLVSVVSNLVSQQPDDWDWGIWIGGNFKIWTWTQDPQWTW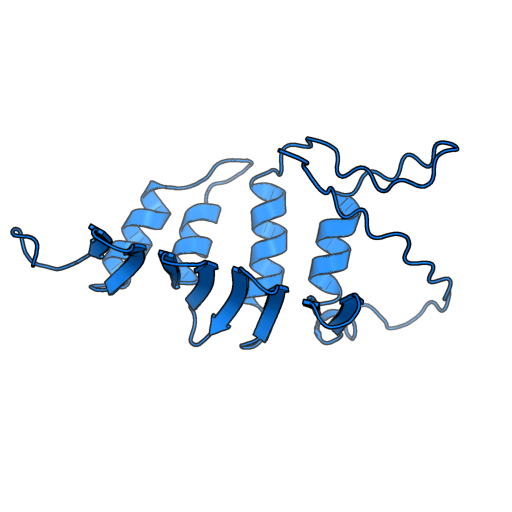TWIDGVFKIKIFTAGSQLVCQQSVDPGRGGNVVRSVVSLVVVAWDWGMWMGGNPDIDTDIDHPDPDDD

Sequence (183 aa):
MTRKTLAIAAFALGFATTGAFAAQNETLWIHVHVKDGKDSNVSINLPVSLVETMAGSISTKAGEDSQLRLNDEDISVADLRKMWNDVRRQPDATFITVDDTHSKVRVAKRGGDLIIRSQEKGENVEMKIPATVVDALLSAPGDQLDVAAGLRALVRHGEGELVTVNGTGETVRIWIDDSAESR